Protein AF-A0A7S4RYL5-F1 (afdb_monomer_lite)

Organism: NCBI:txid49249

Secondary structure (DSSP, 8-state):
-HHHHHHHHHHHHHHHHTT-HHHHHHHHHHHHHH-SSHHHHHHHHHHHHHHHHTSTT-HHHHHHHHHHHHHHTT----TTS-HHHHHHHHHHHHHHHTT--GGGTT---

Structure (mmCIF, N/CA/C/O backbone):
data_AF-A0A7S4RYL5-F1
#
_entry.id   AF-A0A7S4RYL5-F1
#
loop_
_atom_site.group_PDB
_atom_site.id
_atom_site.type_symbol
_atom_site.label_atom_id
_atom_site.label_alt_id
_atom_site.label_comp_id
_atom_site.label_asym_id
_atom_site.label_entity_id
_atom_site.label_seq_id
_atom_site.pdbx_PDB_ins_code
_atom_site.Cartn_x
_atom_site.Cartn_y
_atom_site.Cartn_z
_atom_site.occupancy
_atom_site.B_iso_or_equiv
_atom_site.auth_seq_id
_atom_site.auth_comp_id
_atom_site.auth_asym_id
_atom_site.auth_atom_id
_atom_site.pdbx_PDB_model_num
ATOM 1 N N . HIS A 1 1 ? -8.527 -17.930 7.237 1.00 64.81 1 HIS A N 1
ATOM 2 C CA . HIS A 1 1 ? -8.592 -16.524 6.777 1.00 64.81 1 HIS A CA 1
ATOM 3 C C . HIS A 1 1 ? -7.244 -15.820 6.865 1.00 64.81 1 HIS A C 1
ATOM 5 O O . HIS A 1 1 ? -6.673 -15.538 5.826 1.00 64.81 1 HIS A O 1
ATOM 11 N N . ARG A 1 2 ? -6.670 -15.635 8.066 1.00 76.69 2 ARG A N 1
ATOM 12 C CA . ARG A 1 2 ? -5.376 -14.941 8.249 1.00 76.69 2 ARG A CA 1
ATOM 13 C C . ARG A 1 2 ? -4.203 -15.532 7.449 1.00 76.69 2 ARG A C 1
ATOM 15 O O . ARG A 1 2 ? -3.430 -14.782 6.871 1.00 76.69 2 ARG A O 1
ATOM 22 N N . LEU A 1 3 ? -4.115 -16.862 7.352 1.00 84.88 3 LEU A N 1
ATOM 23 C CA . LEU A 1 3 ? -3.093 -17.554 6.547 1.00 84.88 3 LEU A CA 1
ATOM 24 C C . LEU A 1 3 ? -3.165 -17.217 5.050 1.00 84.88 3 LEU A C 1
ATOM 26 O O . LEU A 1 3 ? -2.136 -16.970 4.434 1.00 84.88 3 LEU A O 1
ATOM 30 N N . TRP A 1 4 ? -4.373 -17.165 4.483 1.00 90.69 4 TRP A N 1
ATOM 31 C CA . TRP A 1 4 ? -4.577 -16.818 3.074 1.00 90.69 4 TRP A CA 1
ATOM 32 C C . TRP A 1 4 ? -4.138 -15.377 2.800 1.00 90.69 4 TRP A C 1
ATOM 34 O O . TRP A 1 4 ? -3.390 -15.128 1.864 1.00 90.69 4 TRP A O 1
ATOM 44 N N . ILE A 1 5 ? -4.520 -14.443 3.673 1.00 89.06 5 ILE A N 1
ATOM 45 C CA . ILE A 1 5 ? -4.146 -13.028 3.545 1.00 89.06 5 ILE A CA 1
ATOM 46 C C . ILE A 1 5 ? -2.627 -12.867 3.619 1.00 89.06 5 ILE A C 1
ATOM 48 O O . ILE A 1 5 ? -2.049 -12.220 2.755 1.00 89.06 5 ILE A O 1
ATOM 52 N N . SER A 1 6 ? -1.979 -13.506 4.597 1.00 89.56 6 SER A N 1
ATOM 53 C CA . SER A 1 6 ? -0.519 -13.474 4.740 1.00 89.56 6 SER A CA 1
ATOM 54 C C . SER A 1 6 ? 0.194 -13.984 3.482 1.00 89.56 6 SER A C 1
ATOM 56 O O . SER A 1 6 ? 1.072 -13.309 2.955 1.00 89.56 6 SER A O 1
ATOM 58 N N . LEU A 1 7 ? -0.248 -15.125 2.934 1.00 93.25 7 LEU A N 1
ATOM 59 C CA . LEU A 1 7 ? 0.326 -15.701 1.716 1.00 93.25 7 LEU A CA 1
ATOM 60 C C . LEU A 1 7 ? 0.198 -14.755 0.514 1.00 93.25 7 LEU A C 1
ATOM 62 O O . LEU A 1 7 ? 1.167 -14.538 -0.210 1.00 93.25 7 LEU A O 1
ATOM 66 N N . PHE A 1 8 ? -0.989 -14.182 0.305 1.00 93.00 8 PHE A N 1
ATOM 67 C CA . PHE A 1 8 ? -1.234 -13.272 -0.813 1.00 93.00 8 PHE A CA 1
ATOM 68 C C . PHE A 1 8 ? -0.486 -11.944 -0.649 1.00 93.00 8 PHE A C 1
ATOM 70 O O . PHE A 1 8 ? -0.034 -11.378 -1.641 1.00 93.00 8 PHE A O 1
ATOM 77 N N . VAL A 1 9 ? -0.309 -11.456 0.583 1.00 93.31 9 VAL A N 1
ATOM 78 C CA . VAL A 1 9 ? 0.524 -10.278 0.861 1.00 93.31 9 VAL A CA 1
ATOM 79 C C . VAL A 1 9 ? 1.980 -10.566 0.510 1.00 93.31 9 VAL A C 1
ATOM 81 O O . VAL A 1 9 ? 2.568 -9.797 -0.244 1.00 93.31 9 VAL A O 1
ATOM 84 N N . SER A 1 10 ? 2.542 -11.689 0.966 1.00 93.56 10 SER A N 1
ATOM 85 C CA . SER A 1 10 ? 3.918 -12.073 0.624 1.00 93.56 10 SER A CA 1
ATOM 86 C C . SER A 1 10 ? 4.106 -12.287 -0.880 1.00 93.56 10 SER A C 1
ATOM 88 O O . SER A 1 10 ? 5.134 -11.901 -1.438 1.00 93.56 10 SER A O 1
ATOM 90 N N . TYR A 1 11 ? 3.104 -12.849 -1.564 1.00 95.12 11 TYR A N 1
ATOM 91 C CA . TYR A 1 11 ? 3.100 -12.944 -3.023 1.00 95.12 11 TYR A CA 1
ATOM 92 C C . TYR A 1 11 ? 3.122 -11.555 -3.680 1.00 95.12 11 TYR A C 1
ATOM 94 O O . TYR A 1 11 ? 3.981 -11.294 -4.519 1.00 95.12 11 TYR A O 1
ATOM 102 N N . ALA A 1 12 ? 2.261 -10.627 -3.247 1.00 93.12 12 ALA A N 1
ATOM 103 C CA . ALA A 1 12 ? 2.251 -9.254 -3.756 1.00 93.12 12 ALA A CA 1
ATOM 104 C C . ALA A 1 12 ? 3.582 -8.522 -3.508 1.00 93.12 12 ALA A C 1
ATOM 106 O O . ALA A 1 12 ? 4.055 -7.794 -4.375 1.00 93.12 12 ALA A O 1
ATOM 107 N N . GLU A 1 13 ? 4.205 -8.707 -2.343 1.00 93.19 13 GLU A N 1
ATOM 108 C CA . GLU A 1 13 ? 5.521 -8.131 -2.036 1.00 93.19 13 GLU A CA 1
ATOM 109 C C . GLU A 1 13 ? 6.620 -8.712 -2.939 1.00 93.19 13 GLU A C 1
ATOM 111 O O . GLU A 1 13 ? 7.480 -7.975 -3.419 1.00 93.19 13 GLU A O 1
ATOM 116 N N . THR A 1 14 ? 6.556 -10.010 -3.239 1.00 94.88 14 THR A N 1
ATOM 117 C CA . THR A 1 14 ? 7.500 -10.675 -4.150 1.00 94.88 14 THR A CA 1
ATOM 118 C C . THR A 1 14 ? 7.344 -10.163 -5.583 1.00 94.88 14 THR A C 1
ATOM 120 O O . THR A 1 14 ? 8.328 -9.790 -6.220 1.00 94.88 14 THR A O 1
ATOM 123 N N . GLU A 1 15 ? 6.108 -10.063 -6.079 1.00 92.81 15 GLU A N 1
ATOM 124 C CA . GLU A 1 15 ? 5.815 -9.489 -7.397 1.00 92.81 15 GLU A CA 1
ATOM 125 C C . GLU A 1 15 ? 6.266 -8.025 -7.491 1.00 92.81 15 GLU A C 1
ATOM 127 O O . GLU A 1 15 ? 6.783 -7.602 -8.525 1.00 92.81 15 GLU A O 1
ATOM 132 N N . TYR A 1 16 ? 6.138 -7.257 -6.404 1.00 92.00 16 TYR A N 1
ATOM 133 C CA . TYR A 1 16 ? 6.647 -5.889 -6.332 1.00 92.00 16 TYR A CA 1
ATOM 134 C C . TYR A 1 16 ? 8.171 -5.842 -6.490 1.00 92.00 16 TYR A C 1
ATOM 136 O O . TYR A 1 16 ? 8.670 -5.055 -7.295 1.00 92.00 16 TYR A O 1
ATOM 144 N N . CYS A 1 17 ? 8.905 -6.701 -5.778 1.00 91.00 17 CYS A N 1
ATOM 145 C CA . CYS A 1 17 ? 10.360 -6.812 -5.911 1.00 91.00 17 CYS A CA 1
ATOM 146 C C . CYS A 1 17 ? 10.788 -7.221 -7.329 1.00 91.00 17 CYS A C 1
ATOM 148 O O . CYS A 1 17 ? 11.826 -6.771 -7.808 1.00 91.00 17 CYS A O 1
ATOM 150 N N . ASN A 1 18 ? 9.962 -8.010 -8.019 1.00 92.25 18 ASN A N 1
ATOM 151 C CA . ASN A 1 18 ? 10.181 -8.414 -9.409 1.00 92.25 18 ASN A CA 1
ATOM 152 C C . ASN A 1 18 ? 9.776 -7.339 -10.438 1.00 92.25 18 ASN A C 1
ATOM 154 O O . ASN A 1 18 ? 9.970 -7.537 -11.634 1.00 92.25 18 ASN A O 1
ATOM 158 N N . GLY A 1 19 ? 9.208 -6.208 -10.006 1.00 90.00 19 GLY A N 1
ATOM 159 C CA . GLY A 1 19 ? 8.721 -5.151 -10.898 1.00 90.00 19 GLY A CA 1
ATOM 160 C C . GLY A 1 19 ? 7.389 -5.465 -11.590 1.00 90.00 19 GLY A C 1
ATOM 161 O O . GLY A 1 19 ? 6.950 -4.706 -12.456 1.00 90.00 19 GLY A O 1
ATOM 162 N N . ASN A 1 20 ? 6.702 -6.539 -11.195 1.00 92.12 20 ASN A N 1
ATOM 163 C CA . ASN A 1 20 ? 5.426 -6.973 -11.766 1.00 92.12 20 ASN A CA 1
ATOM 164 C C . ASN A 1 20 ? 4.248 -6.186 -11.166 1.00 92.12 20 ASN A C 1
ATOM 166 O O . ASN A 1 20 ? 3.330 -6.737 -10.558 1.00 92.12 20 ASN A O 1
ATOM 170 N N . PHE A 1 21 ? 4.258 -4.863 -11.333 1.00 89.69 21 PHE A N 1
ATOM 171 C CA . PHE A 1 21 ? 3.329 -3.944 -10.665 1.00 89.69 21 PHE A CA 1
ATOM 172 C C . PHE A 1 21 ? 1.842 -4.209 -10.954 1.00 89.69 21 PHE A C 1
ATOM 174 O O . PHE A 1 21 ? 0.989 -3.931 -10.108 1.00 89.69 21 PHE A O 1
ATOM 181 N N . GLU A 1 22 ? 1.509 -4.765 -12.120 1.00 90.81 22 GLU A N 1
ATOM 182 C CA . GLU A 1 22 ? 0.121 -5.112 -12.445 1.00 90.81 22 GLU A CA 1
ATOM 183 C C . GLU A 1 22 ? -0.372 -6.304 -11.612 1.00 90.81 22 GLU A C 1
ATOM 185 O O . GLU A 1 22 ? -1.469 -6.263 -11.052 1.00 90.81 22 GLU A O 1
ATOM 190 N N . ASN A 1 23 ? 0.480 -7.317 -11.421 1.00 92.19 23 ASN A N 1
ATOM 191 C CA . ASN A 1 23 ? 0.181 -8.454 -10.549 1.00 92.19 23 ASN A CA 1
ATOM 192 C C . ASN A 1 23 ? 0.044 -8.017 -9.092 1.00 92.19 23 ASN A C 1
ATOM 194 O O . ASN A 1 23 ? -0.860 -8.485 -8.398 1.00 92.19 23 ASN A O 1
ATOM 198 N N . VAL A 1 24 ? 0.877 -7.072 -8.642 1.00 92.75 24 VAL A N 1
ATOM 199 C CA . VAL A 1 24 ? 0.740 -6.468 -7.309 1.00 92.75 24 VAL A CA 1
ATOM 200 C C . VAL A 1 24 ? -0.644 -5.847 -7.148 1.00 92.75 24 VAL A C 1
ATOM 202 O O . VAL A 1 24 ? -1.338 -6.135 -6.173 1.00 92.75 24 VAL A O 1
ATOM 205 N N . ARG A 1 25 ? -1.083 -5.034 -8.118 1.00 91.12 25 ARG A N 1
ATOM 206 C CA . ARG A 1 25 ? -2.386 -4.359 -8.063 1.00 91.12 25 ARG A CA 1
ATOM 207 C C . ARG A 1 25 ? -3.543 -5.356 -8.033 1.00 91.12 25 ARG A C 1
ATOM 209 O O . ARG A 1 25 ? -4.439 -5.215 -7.203 1.00 91.12 25 ARG A O 1
ATOM 216 N N . ASN A 1 26 ? -3.500 -6.380 -8.881 1.00 93.69 26 ASN A N 1
ATOM 217 C CA . ASN A 1 26 ? -4.530 -7.419 -8.932 1.00 93.69 26 ASN A CA 1
ATOM 218 C C . ASN A 1 26 ? -4.606 -8.210 -7.620 1.00 93.69 26 ASN A C 1
ATOM 220 O O . ASN A 1 26 ? -5.690 -8.415 -7.071 1.00 93.69 26 ASN A O 1
ATOM 224 N N . THR A 1 27 ? -3.449 -8.589 -7.079 1.00 93.44 27 THR A N 1
ATOM 225 C CA . THR A 1 27 ? -3.347 -9.337 -5.821 1.00 93.44 27 THR A CA 1
ATOM 226 C C . THR A 1 27 ? -3.864 -8.511 -4.646 1.00 93.44 27 THR A C 1
ATOM 228 O O . THR A 1 27 ? -4.682 -8.995 -3.864 1.00 93.44 27 THR A O 1
ATOM 231 N N . VAL A 1 28 ? -3.466 -7.238 -4.551 1.00 92.81 28 VAL A N 1
ATOM 232 C CA . VAL A 1 28 ? -3.942 -6.331 -3.499 1.00 92.81 28 VAL A CA 1
ATOM 233 C C . VAL A 1 28 ? -5.448 -6.100 -3.593 1.00 92.81 28 VAL A C 1
ATOM 235 O O . VAL A 1 28 ? -6.133 -6.193 -2.576 1.00 92.81 28 VAL A O 1
ATOM 238 N N . ASN A 1 29 ? -5.991 -5.865 -4.790 1.00 92.06 29 ASN A N 1
ATOM 239 C CA . ASN A 1 29 ? -7.435 -5.706 -4.972 1.00 92.06 29 ASN A CA 1
ATOM 240 C C . ASN A 1 29 ? -8.203 -6.955 -4.515 1.00 92.06 29 ASN A C 1
ATOM 242 O O . ASN A 1 29 ? -9.234 -6.836 -3.853 1.00 92.06 29 ASN A O 1
ATOM 246 N N . SER A 1 30 ? -7.670 -8.149 -4.795 1.00 92.12 30 SER A N 1
ATOM 247 C CA . SER A 1 30 ? -8.252 -9.409 -4.326 1.00 92.12 30 SER A CA 1
ATOM 248 C C . SER A 1 30 ? -8.230 -9.523 -2.797 1.00 92.12 30 SER A C 1
ATOM 250 O O . SER A 1 30 ? -9.248 -9.876 -2.195 1.00 92.12 30 SER A O 1
ATOM 252 N N . ILE A 1 31 ? -7.120 -9.155 -2.145 1.00 91.69 31 ILE A N 1
ATOM 253 C CA . ILE A 1 31 ? -7.029 -9.133 -0.676 1.00 91.69 31 ILE A CA 1
ATOM 254 C C . ILE A 1 31 ? -8.047 -8.148 -0.088 1.00 91.69 31 ILE A C 1
ATOM 256 O O . ILE A 1 31 ? -8.786 -8.505 0.827 1.00 91.69 31 ILE A O 1
ATOM 260 N N . ILE A 1 32 ? -8.125 -6.925 -0.621 1.00 90.06 32 ILE A N 1
ATOM 261 C CA . ILE A 1 32 ? -9.029 -5.874 -0.127 1.00 90.06 32 ILE A CA 1
ATOM 262 C C . ILE A 1 32 ? -10.500 -6.294 -0.253 1.00 90.06 32 ILE A C 1
ATOM 264 O O . ILE A 1 32 ? -11.290 -5.988 0.647 1.00 90.06 32 ILE A O 1
ATOM 268 N N . ALA A 1 33 ? -10.861 -7.002 -1.327 1.00 89.69 33 ALA A N 1
ATOM 269 C CA . ALA A 1 33 ? -12.219 -7.487 -1.564 1.00 89.69 33 ALA A CA 1
ATOM 270 C C . ALA A 1 33 ? -12.640 -8.610 -0.596 1.00 89.69 33 ALA A C 1
ATOM 272 O O . ALA A 1 33 ? -13.799 -8.661 -0.194 1.00 89.69 33 ALA A O 1
ATOM 273 N N . HIS A 1 34 ? -11.713 -9.485 -0.189 1.00 89.06 34 HIS A N 1
ATOM 274 C CA . HIS A 1 34 ? -12.025 -10.681 0.612 1.00 89.06 34 HIS A CA 1
ATOM 275 C C . HIS A 1 34 ? -11.632 -10.575 2.095 1.00 89.06 34 HIS A C 1
ATOM 277 O O . HIS A 1 34 ? -12.027 -11.411 2.917 1.00 89.06 34 HIS A O 1
ATOM 283 N N . ALA A 1 35 ? -10.838 -9.574 2.474 1.00 87.88 35 ALA A N 1
ATOM 284 C CA . ALA A 1 35 ? -10.461 -9.345 3.861 1.00 87.88 35 ALA A CA 1
ATOM 285 C C . ALA A 1 35 ? -11.690 -8.967 4.704 1.00 87.88 35 ALA A C 1
ATOM 287 O O . ALA A 1 35 ? -12.460 -8.071 4.358 1.00 87.88 35 ALA A O 1
ATOM 288 N N .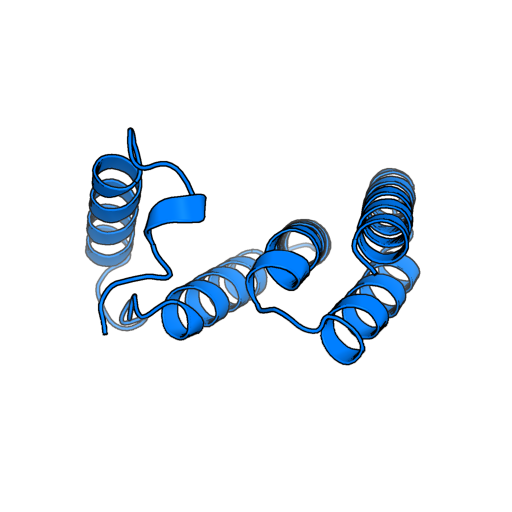 LYS A 1 36 ? -11.855 -9.665 5.836 1.00 85.88 36 LYS A N 1
ATOM 289 C CA . LYS A 1 36 ? -13.019 -9.520 6.726 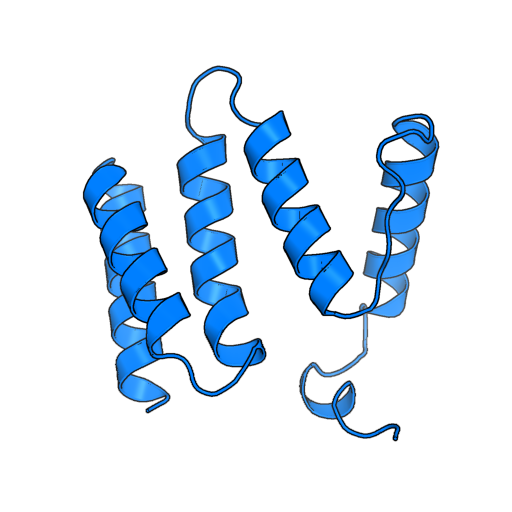1.00 85.88 36 LYS A CA 1
ATOM 290 C C . LYS A 1 36 ? -12.860 -8.364 7.706 1.00 85.88 36 LYS A C 1
ATOM 292 O O . LYS A 1 36 ? -13.853 -7.842 8.193 1.00 85.88 36 LYS A O 1
ATOM 297 N N . SER A 1 37 ? -11.619 -7.992 8.007 1.00 85.12 37 SER A N 1
ATOM 298 C CA . SER A 1 37 ? -11.298 -6.885 8.897 1.00 85.12 37 SER A CA 1
ATOM 299 C C . SER A 1 37 ? -10.470 -5.839 8.163 1.00 85.12 37 SER A C 1
ATOM 301 O O . SER A 1 37 ? -9.770 -6.145 7.196 1.00 85.12 37 SER A O 1
ATOM 303 N N . PHE A 1 38 ? -10.543 -4.595 8.629 1.00 84.50 38 PHE A N 1
ATOM 304 C CA . PHE A 1 38 ? -9.698 -3.531 8.102 1.00 84.50 38 PHE A CA 1
ATOM 305 C C . PHE A 1 38 ? -8.218 -3.769 8.429 1.00 84.50 38 PHE A C 1
ATOM 307 O O . PHE A 1 38 ? -7.367 -3.521 7.580 1.00 84.50 38 PH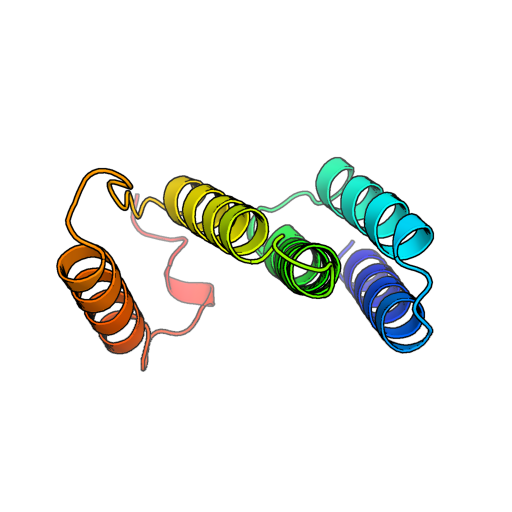E A O 1
ATOM 314 N N . SER A 1 39 ? -7.903 -4.326 9.608 1.00 84.50 39 SER A N 1
ATOM 315 C CA . SER A 1 39 ? -6.512 -4.611 9.988 1.00 84.50 39 SER A CA 1
ATOM 316 C C . SER A 1 39 ? -5.847 -5.591 9.022 1.00 84.50 39 SER A C 1
ATOM 318 O O . SER A 1 39 ? -4.676 -5.432 8.694 1.00 84.50 39 SER A O 1
ATOM 320 N N . ASP A 1 40 ? -6.608 -6.556 8.500 1.00 84.25 40 ASP A N 1
ATOM 321 C CA . ASP A 1 40 ? -6.122 -7.499 7.494 1.00 84.25 40 ASP A CA 1
ATOM 322 C C . ASP A 1 40 ? -5.819 -6.827 6.136 1.00 84.25 40 ASP A C 1
ATOM 324 O O . ASP A 1 40 ? -5.049 -7.362 5.341 1.00 84.25 40 ASP A O 1
ATOM 328 N N . LYS A 1 41 ? -6.403 -5.653 5.853 1.00 88.75 41 LYS A N 1
ATOM 329 C CA . LYS A 1 41 ? -6.173 -4.889 4.612 1.00 88.75 41 LYS A CA 1
ATOM 330 C C . LYS A 1 41 ? -4.933 -4.000 4.687 1.00 88.75 41 LYS A C 1
ATOM 332 O O . LYS A 1 41 ? -4.377 -3.662 3.644 1.00 88.75 41 LYS A O 1
ATOM 337 N N . ILE A 1 42 ? -4.481 -3.631 5.889 1.00 89.88 42 ILE A N 1
ATOM 338 C CA . ILE A 1 42 ? -3.353 -2.703 6.096 1.00 89.88 42 ILE A CA 1
ATOM 339 C C . ILE A 1 42 ? -2.076 -3.162 5.370 1.00 89.88 42 ILE A C 1
ATOM 341 O O . ILE A 1 42 ? -1.493 -2.348 4.645 1.00 89.88 42 ILE A O 1
ATOM 345 N N . PRO A 1 43 ? -1.637 -4.433 5.479 1.00 89.56 43 PRO A N 1
ATOM 346 C CA . PRO A 1 43 ? -0.442 -4.887 4.772 1.00 89.56 43 PRO A CA 1
ATOM 347 C C . PRO A 1 43 ? -0.596 -4.782 3.250 1.00 89.56 43 PRO A C 1
ATOM 349 O O . PRO A 1 43 ? 0.331 -4.367 2.563 1.00 89.56 43 PRO A O 1
ATOM 352 N N . ALA A 1 44 ? -1.791 -5.062 2.721 1.00 91.25 44 ALA A N 1
ATOM 353 C CA . ALA A 1 44 ? -2.069 -4.956 1.292 1.00 91.25 44 ALA A CA 1
ATOM 354 C C . ALA A 1 44 ? -2.035 -3.494 0.804 1.00 91.25 44 ALA A C 1
ATOM 356 O O . ALA A 1 44 ? -1.429 -3.200 -0.229 1.00 91.25 44 ALA A O 1
ATOM 357 N N . TYR A 1 45 ? -2.608 -2.557 1.570 1.00 91.12 45 TYR A N 1
ATOM 358 C CA . TYR A 1 45 ? -2.519 -1.123 1.271 1.00 91.12 45 TYR A CA 1
ATOM 359 C C . TYR A 1 45 ? -1.078 -0.610 1.290 1.00 91.12 45 TYR A C 1
ATOM 361 O O . TYR A 1 45 ? -0.706 0.189 0.431 1.00 91.12 45 TYR A O 1
ATOM 369 N N . LYS A 1 46 ? -0.242 -1.095 2.215 1.00 90.69 46 LYS A N 1
ATOM 370 C CA . LYS A 1 46 ? 1.188 -0.763 2.247 1.00 90.69 46 LYS A CA 1
ATOM 371 C C . LYS A 1 46 ? 1.880 -1.178 0.945 1.00 90.69 46 LYS A C 1
ATOM 373 O O . LYS A 1 46 ? 2.567 -0.355 0.338 1.00 90.69 46 LYS A O 1
ATOM 378 N N . THR A 1 47 ? 1.671 -2.413 0.489 1.00 90.38 47 THR A N 1
ATOM 379 C CA . THR A 1 47 ? 2.252 -2.914 -0.767 1.00 90.38 47 THR A CA 1
ATOM 380 C C . THR A 1 47 ? 1.748 -2.125 -1.978 1.00 90.38 47 THR A C 1
ATOM 382 O O . THR A 1 47 ? 2.526 -1.804 -2.876 1.00 90.38 47 THR A O 1
ATOM 385 N N . LEU A 1 48 ? 0.475 -1.714 -1.981 1.00 90.00 48 LEU A N 1
ATOM 386 C CA . LEU A 1 48 ? -0.081 -0.845 -3.021 1.00 90.00 48 LEU A CA 1
ATOM 387 C C . LEU A 1 48 ? 0.547 0.551 -3.025 1.00 90.00 48 LEU A C 1
ATOM 389 O O . LEU A 1 48 ? 0.869 1.059 -4.097 1.00 90.00 48 LEU A O 1
ATOM 393 N N . CYS A 1 49 ? 0.755 1.164 -1.859 1.00 89.19 49 CYS A N 1
ATOM 394 C CA . CYS A 1 49 ? 1.447 2.448 -1.750 1.00 89.19 49 CYS A CA 1
ATOM 395 C C . CYS A 1 49 ? 2.859 2.363 -2.333 1.00 89.19 49 CYS A C 1
ATOM 397 O O . CYS A 1 49 ? 3.222 3.194 -3.163 1.00 89.19 49 CYS A O 1
ATOM 399 N N . LEU A 1 50 ? 3.624 1.327 -1.977 1.00 87.12 50 LEU A N 1
ATOM 400 C CA . LEU A 1 50 ? 4.955 1.094 -2.544 1.00 87.12 50 LEU A CA 1
ATOM 401 C C . LEU A 1 50 ? 4.890 0.936 -4.068 1.00 87.12 50 LEU A C 1
ATOM 403 O O . LEU A 1 50 ? 5.583 1.641 -4.796 1.00 87.12 50 LEU A O 1
ATOM 407 N N . CYS A 1 51 ? 3.987 0.088 -4.562 1.00 87.69 51 CYS A N 1
ATOM 408 C CA . CYS A 1 51 ? 3.773 -0.126 -5.991 1.00 87.69 51 CYS A CA 1
ATOM 409 C C . CYS A 1 51 ? 3.436 1.166 -6.753 1.00 87.69 51 CYS A C 1
ATOM 411 O O . CYS A 1 51 ? 3.992 1.419 -7.820 1.00 87.69 51 CYS A O 1
ATOM 413 N N . VAL A 1 52 ? 2.529 1.989 -6.222 1.00 85.62 52 VAL A N 1
ATOM 414 C CA . VAL A 1 52 ? 2.124 3.259 -6.841 1.00 85.62 52 VAL A CA 1
ATOM 415 C C . VAL A 1 52 ? 3.248 4.291 -6.746 1.00 85.62 52 VAL A C 1
ATOM 417 O O . VAL A 1 52 ? 3.489 5.018 -7.710 1.00 85.62 52 VAL A O 1
ATOM 420 N N . GLY A 1 53 ? 3.955 4.341 -5.617 1.00 83.00 53 GLY A N 1
ATOM 421 C CA . GLY A 1 53 ? 5.063 5.260 -5.361 1.00 83.00 53 GLY A CA 1
ATOM 422 C C . GLY A 1 53 ? 6.293 5.010 -6.235 1.00 83.00 53 GLY A C 1
ATOM 423 O O . GLY A 1 53 ? 6.994 5.965 -6.564 1.00 83.00 53 GLY A O 1
ATOM 424 N N . SER A 1 54 ? 6.510 3.771 -6.680 1.00 81.62 54 SER A N 1
ATOM 425 C CA . SER A 1 54 ? 7.632 3.398 -7.556 1.00 81.62 54 SER A CA 1
ATOM 426 C C . SER A 1 54 ? 7.515 3.919 -8.994 1.00 81.62 54 SER A C 1
ATOM 428 O O . SER A 1 54 ? 8.492 3.907 -9.741 1.00 81.62 54 SER A O 1
ATOM 430 N N . GLY A 1 55 ? 6.349 4.436 -9.400 1.00 73.00 55 GLY A N 1
ATOM 431 C CA . GLY A 1 55 ? 6.178 5.109 -10.689 1.00 73.00 55 GLY A CA 1
ATOM 432 C C . GLY A 1 55 ? 6.710 6.549 -10.687 1.00 73.00 55 GLY A C 1
ATOM 433 O O . GLY A 1 55 ? 6.512 7.303 -9.729 1.00 73.00 55 GLY A O 1
ATOM 434 N N . ARG A 1 56 ? 7.326 6.990 -11.797 1.00 65.25 56 ARG A N 1
ATOM 435 C CA . ARG A 1 56 ? 7.778 8.387 -11.955 1.00 65.25 56 ARG A CA 1
ATOM 436 C C . ARG A 1 56 ? 6.607 9.350 -11.698 1.00 65.25 56 ARG A C 1
ATOM 438 O O . ARG A 1 56 ? 5.604 9.301 -12.398 1.00 65.25 56 ARG A O 1
ATOM 445 N N . LYS A 1 57 ? 6.769 10.250 -10.718 1.00 62.44 57 LYS A N 1
ATOM 446 C CA . LYS A 1 57 ? 5.807 11.301 -10.309 1.00 62.44 57 LYS A CA 1
ATOM 447 C C . LYS A 1 57 ? 4.510 10.834 -9.619 1.00 62.44 57 LYS A C 1
ATOM 449 O O . LYS A 1 57 ? 3.644 11.667 -9.363 1.00 62.44 57 LYS A O 1
ATOM 454 N N . ASN A 1 58 ? 4.392 9.566 -9.215 1.00 77.56 58 ASN A N 1
ATOM 455 C CA . ASN A 1 58 ? 3.182 9.047 -8.554 1.00 77.56 58 ASN A CA 1
ATOM 456 C C . ASN A 1 58 ? 3.222 9.071 -7.012 1.00 77.56 58 ASN A C 1
ATOM 458 O O . ASN A 1 58 ? 2.288 8.605 -6.359 1.00 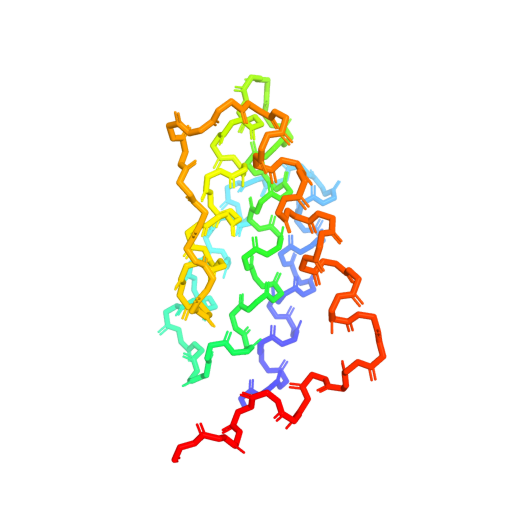77.56 58 ASN A O 1
ATOM 462 N N . TYR A 1 59 ? 4.245 9.685 -6.409 1.00 78.31 59 TYR A N 1
ATOM 463 C CA . TYR A 1 59 ? 4.377 9.812 -4.950 1.00 78.31 59 TYR A CA 1
ATOM 464 C C . TYR A 1 59 ? 3.199 10.552 -4.298 1.00 78.31 59 TYR A C 1
ATOM 466 O O . TYR A 1 59 ? 2.773 10.176 -3.210 1.00 78.31 59 TYR A O 1
ATOM 474 N N . ARG A 1 60 ? 2.605 11.548 -4.975 1.00 80.44 60 ARG A N 1
ATOM 475 C CA . ARG A 1 60 ? 1.387 12.223 -4.485 1.00 80.44 60 ARG A CA 1
ATOM 476 C C . ARG A 1 60 ? 0.206 11.264 -4.378 1.00 80.44 60 ARG A C 1
ATOM 478 O O . ARG A 1 60 ? -0.514 11.294 -3.391 1.00 80.44 60 ARG A O 1
ATOM 485 N N . ARG A 1 61 ? 0.041 10.387 -5.371 1.00 82.75 61 ARG A N 1
ATOM 486 C CA . ARG A 1 61 ? -1.027 9.384 -5.387 1.00 82.75 61 ARG A CA 1
ATOM 487 C C . ARG A 1 61 ? -0.808 8.328 -4.307 1.00 82.75 61 ARG A C 1
ATOM 489 O O . ARG A 1 61 ? -1.760 7.946 -3.643 1.00 82.75 61 ARG A O 1
ATOM 496 N N . SER A 1 62 ? 0.437 7.900 -4.091 1.00 85.88 62 SER A N 1
ATOM 497 C CA . SER A 1 62 ? 0.769 7.011 -2.971 1.00 85.88 62 SER A CA 1
ATOM 498 C C . SER A 1 62 ? 0.478 7.663 -1.618 1.00 85.88 62 SER A C 1
ATOM 500 O O . SER A 1 62 ? -0.072 7.000 -0.744 1.00 85.88 62 SER A O 1
ATOM 502 N N . ALA A 1 63 ? 0.830 8.939 -1.442 1.00 84.06 63 ALA A N 1
ATOM 503 C CA . ALA A 1 63 ? 0.537 9.667 -0.213 1.00 84.06 63 ALA A CA 1
ATOM 504 C C . ALA A 1 63 ? -0.976 9.782 0.008 1.00 84.06 63 ALA A C 1
ATOM 506 O O . ALA A 1 63 ? -1.444 9.511 1.106 1.00 84.06 63 ALA A O 1
ATOM 507 N N . GLN A 1 64 ? -1.741 10.095 -1.041 1.00 84.75 64 GLN A N 1
ATOM 508 C CA . GLN A 1 64 ? -3.197 10.179 -0.966 1.00 84.75 64 GLN A CA 1
ATOM 509 C C . GLN A 1 64 ? -3.836 8.849 -0.549 1.00 84.75 64 GLN A C 1
ATOM 511 O O . GLN A 1 64 ? -4.646 8.848 0.364 1.00 84.75 64 GLN A O 1
ATOM 516 N N . ILE A 1 65 ? -3.396 7.715 -1.109 1.00 86.25 65 ILE A N 1
ATOM 517 C CA . ILE A 1 65 ? -3.866 6.385 -0.674 1.00 86.25 65 ILE A CA 1
ATOM 518 C C . ILE A 1 65 ? -3.569 6.162 0.817 1.00 86.25 65 ILE A C 1
ATOM 520 O O . ILE A 1 65 ? -4.424 5.672 1.548 1.00 86.25 65 ILE A O 1
ATOM 524 N N . GLY A 1 66 ? -2.375 6.538 1.285 1.00 85.12 66 GLY A N 1
ATOM 525 C CA . GLY A 1 66 ? -2.020 6.439 2.702 1.00 85.12 66 GLY A CA 1
ATOM 526 C C . GLY A 1 66 ? -2.908 7.303 3.602 1.00 85.12 66 GLY A C 1
ATOM 527 O O . GLY A 1 66 ? -3.367 6.830 4.639 1.00 85.12 66 GLY A O 1
ATOM 528 N N . LEU A 1 67 ? -3.191 8.541 3.190 1.00 84.50 67 LEU A N 1
ATOM 529 C CA . LEU A 1 67 ? -4.082 9.449 3.915 1.00 84.50 67 LEU A CA 1
ATOM 530 C C . LEU A 1 67 ? -5.534 8.958 3.909 1.00 84.50 67 LEU A C 1
ATOM 532 O O . LEU A 1 67 ? -6.192 9.028 4.939 1.00 84.50 67 LEU A O 1
ATOM 536 N N . ASP A 1 68 ? -6.017 8.397 2.801 1.00 84.62 68 ASP A N 1
ATOM 537 C CA . ASP A 1 68 ? -7.364 7.821 2.709 1.00 84.62 68 ASP A CA 1
ATOM 538 C C . ASP A 1 68 ? -7.519 6.597 3.630 1.00 84.62 68 ASP A C 1
ATOM 540 O O . ASP A 1 68 ? -8.578 6.378 4.223 1.00 84.62 68 ASP A O 1
ATOM 544 N N . VAL A 1 69 ? -6.461 5.791 3.778 1.00 86.38 69 VAL A N 1
ATOM 545 C CA . VAL A 1 69 ? -6.412 4.661 4.723 1.00 86.38 69 VAL A CA 1
ATOM 546 C C . VAL A 1 69 ? -6.397 5.158 6.172 1.00 86.38 69 VAL A C 1
ATOM 548 O O . VAL A 1 69 ? -7.089 4.586 7.011 1.00 86.38 69 VAL A O 1
ATOM 551 N N . LEU A 1 70 ? -5.660 6.234 6.470 1.00 82.00 70 LEU A N 1
ATOM 552 C CA . LEU A 1 70 ? -5.661 6.871 7.794 1.00 82.00 70 LEU A CA 1
ATOM 553 C C . LEU A 1 70 ? -7.018 7.510 8.128 1.00 82.00 70 LEU A C 1
ATOM 555 O O . LEU A 1 70 ? -7.506 7.350 9.245 1.00 82.00 70 LEU A O 1
ATOM 559 N N . GLY A 1 71 ? -7.683 8.122 7.145 1.00 77.94 71 GLY A N 1
ATOM 560 C CA . GLY A 1 71 ? -9.044 8.641 7.285 1.00 77.94 71 GLY A CA 1
ATOM 561 C C . GLY A 1 71 ? -10.047 7.550 7.655 1.00 77.94 71 GLY A C 1
ATOM 562 O O . GLY A 1 71 ? -10.891 7.753 8.524 1.00 77.94 71 GLY A O 1
ATOM 563 N N . GLN A 1 72 ? -9.910 6.354 7.077 1.00 80.38 72 GLN A N 1
ATOM 564 C CA . GLN A 1 72 ? -10.728 5.189 7.446 1.00 80.38 72 GLN A CA 1
ATOM 565 C C . GLN A 1 72 ? -10.450 4.664 8.866 1.00 80.38 72 GLN A C 1
ATOM 567 O O . GLN A 1 72 ? -11.302 3.985 9.434 1.00 80.38 72 GLN A O 1
ATOM 572 N N . LEU A 1 73 ? -9.294 4.991 9.454 1.00 78.44 73 LEU A N 1
ATOM 573 C CA . LEU A 1 73 ? -8.947 4.693 10.850 1.00 78.44 73 LEU A CA 1
ATOM 574 C C . LEU A 1 73 ? -9.386 5.797 11.830 1.00 78.44 73 LEU A C 1
ATOM 576 O O . LEU A 1 73 ? -9.163 5.661 13.031 1.00 78.44 73 LEU A O 1
ATOM 580 N N . GLY A 1 74 ? -10.019 6.865 11.334 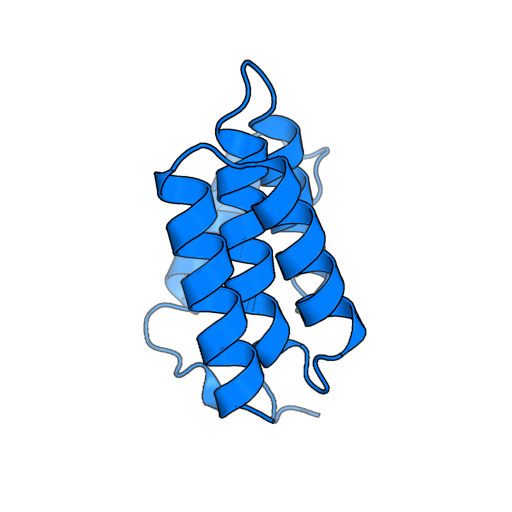1.00 76.38 74 GLY A N 1
ATOM 581 C CA . GLY A 1 74 ? -10.489 7.997 12.133 1.00 76.38 74 GLY A CA 1
ATOM 582 C C . GLY A 1 74 ? -9.519 9.178 12.202 1.00 76.38 74 GLY A C 1
ATOM 583 O O . GLY A 1 74 ? -9.824 10.165 12.870 1.00 76.38 74 GLY A O 1
ATOM 584 N N . GLU A 1 75 ? -8.378 9.127 11.507 1.00 72.06 75 GLU A N 1
ATOM 585 C CA . GLU A 1 75 ? -7.452 10.259 11.416 1.00 72.06 75 GLU A CA 1
ATOM 586 C C . GLU A 1 75 ? -7.656 11.040 10.114 1.00 72.06 75 GLU A C 1
ATOM 588 O O . GLU A 1 75 ? -7.211 10.646 9.035 1.00 72.06 75 GLU A O 1
ATOM 593 N N . HIS A 1 76 ? -8.342 12.178 10.210 1.00 63.78 76 HIS A N 1
ATOM 594 C CA . HIS A 1 76 ? -8.596 13.055 9.072 1.00 63.78 76 HIS A CA 1
ATOM 595 C C . HIS A 1 76 ? -7.476 14.081 8.894 1.00 63.78 76 HIS A C 1
ATOM 597 O O . HIS A 1 76 ? -7.440 15.096 9.582 1.00 63.78 76 HIS A O 1
ATOM 603 N N . PHE A 1 77 ? -6.617 13.859 7.901 1.00 62.53 77 PHE A N 1
ATOM 604 C CA . PHE A 1 77 ? -5.611 14.832 7.480 1.00 62.53 77 PHE A CA 1
ATOM 605 C C . PHE A 1 77 ? -6.164 15.700 6.341 1.00 62.53 77 PHE A C 1
ATOM 607 O O . PHE A 1 77 ? -6.470 15.204 5.254 1.00 62.53 77 PHE A O 1
ATOM 614 N N . SER A 1 78 ? -6.298 17.010 6.562 1.00 55.28 78 SER A N 1
ATOM 615 C CA . SER A 1 78 ? -6.738 17.944 5.517 1.00 55.28 78 SER A CA 1
ATOM 616 C C . SER A 1 78 ? -5.616 18.193 4.502 1.00 55.28 78 SER A C 1
ATOM 618 O O . SER A 1 78 ? -4.619 18.842 4.808 1.00 55.28 78 SER A O 1
ATOM 620 N N . ILE A 1 79 ? -5.800 17.727 3.262 1.00 53.94 79 ILE A N 1
ATOM 621 C CA . ILE A 1 79 ? -4.849 17.910 2.144 1.00 53.94 79 ILE A CA 1
ATOM 622 C C . ILE A 1 79 ? -4.640 19.399 1.781 1.00 53.94 79 ILE A C 1
ATOM 624 O O . ILE A 1 79 ? -3.635 19.747 1.163 1.00 53.94 79 ILE A O 1
ATOM 628 N N . ASN A 1 80 ? -5.545 20.292 2.202 1.00 51.75 80 ASN A N 1
ATOM 629 C CA . ASN A 1 80 ? -5.464 21.736 1.944 1.00 51.75 80 ASN A CA 1
ATOM 630 C C . ASN A 1 80 ? -4.667 22.521 2.995 1.00 51.75 80 ASN A C 1
ATOM 632 O O . ASN A 1 80 ? -4.522 23.737 2.869 1.00 51.75 80 ASN A O 1
ATOM 636 N N . GLN A 1 81 ? -4.151 21.866 4.032 1.00 52.97 81 GLN A N 1
ATOM 637 C CA . GLN A 1 81 ? -3.229 22.511 4.955 1.00 52.97 81 GLN A CA 1
ATOM 638 C C . GLN A 1 81 ? -1.804 22.393 4.404 1.00 52.97 81 GLN A C 1
ATOM 640 O O . GLN A 1 81 ? -1.430 21.369 3.836 1.00 52.97 81 GLN A O 1
ATOM 645 N N . SER A 1 82 ? -1.029 23.475 4.533 1.00 60.16 82 SER A N 1
ATOM 646 C CA . SER A 1 82 ? 0.402 23.555 4.202 1.00 60.16 82 SER A CA 1
ATOM 647 C C . SER A 1 82 ? 1.112 22.214 4.436 1.00 60.16 82 SER A C 1
ATOM 649 O O . SER A 1 82 ? 0.900 21.587 5.472 1.00 60.16 82 SER A O 1
ATOM 651 N N . GLN A 1 83 ? 1.979 21.773 3.513 1.00 59.78 83 GLN A N 1
ATOM 652 C CA . GLN A 1 83 ? 2.739 20.514 3.650 1.00 59.78 83 GLN A CA 1
ATOM 653 C C . GLN A 1 83 ? 3.428 20.374 5.020 1.00 59.78 83 GLN A C 1
ATOM 655 O O . GLN A 1 83 ? 3.619 19.264 5.510 1.00 59.78 83 GLN A O 1
ATOM 660 N N . VAL A 1 84 ? 3.761 21.503 5.653 1.00 62.50 84 VAL A N 1
ATOM 661 C CA . VAL A 1 84 ? 4.326 21.576 7.003 1.00 62.50 84 VAL A CA 1
ATOM 662 C C . VAL A 1 84 ? 3.324 21.118 8.068 1.00 62.50 84 VAL A C 1
ATOM 664 O O . VAL A 1 84 ? 3.693 20.376 8.972 1.00 62.50 84 VAL A O 1
ATOM 667 N N . THR A 1 85 ? 2.055 21.506 7.953 1.00 64.56 85 THR A N 1
ATOM 668 C CA . THR A 1 85 ? 0.979 21.111 8.871 1.00 64.56 85 THR A CA 1
ATOM 669 C C . THR A 1 85 ? 0.657 19.626 8.735 1.00 64.56 85 THR A C 1
ATOM 671 O O . THR A 1 85 ? 0.602 18.930 9.743 1.00 64.56 85 THR A O 1
ATOM 674 N N . ALA A 1 86 ? 0.565 19.108 7.505 1.00 65.88 86 ALA A N 1
ATOM 675 C CA . ALA A 1 86 ? 0.374 17.674 7.272 1.00 65.88 86 ALA A CA 1
ATOM 676 C C . ALA A 1 86 ? 1.545 16.838 7.829 1.00 65.88 86 ALA A C 1
ATOM 678 O O . ALA A 1 86 ? 1.334 15.796 8.445 1.00 65.88 86 ALA A O 1
ATOM 679 N N . MET A 1 87 ? 2.786 17.318 7.672 1.00 68.88 87 MET A N 1
ATOM 680 C CA . MET A 1 87 ? 3.967 16.675 8.259 1.00 68.88 87 MET A CA 1
ATOM 681 C C . MET A 1 87 ? 3.942 16.720 9.796 1.00 68.88 87 MET A C 1
ATOM 683 O O . MET A 1 87 ? 4.297 15.737 10.445 1.00 68.88 87 MET A O 1
ATOM 687 N N . ALA A 1 88 ? 3.519 17.842 10.385 1.00 75.19 88 ALA A N 1
ATOM 688 C CA . ALA A 1 88 ? 3.416 18.001 11.833 1.00 75.19 88 ALA A CA 1
ATOM 689 C C . ALA A 1 88 ? 2.364 17.062 12.435 1.00 75.19 88 ALA A C 1
ATOM 691 O O . ALA A 1 88 ? 2.635 16.413 13.446 1.00 75.19 88 ALA A O 1
ATOM 692 N N . GLU A 1 89 ? 1.198 16.934 11.796 1.00 71.94 89 GLU A N 1
ATOM 693 C CA . GLU A 1 89 ? 0.184 15.977 12.232 1.00 71.94 89 GLU A CA 1
ATOM 694 C C . GLU A 1 89 ? 0.670 14.536 12.065 1.00 71.94 89 GLU A C 1
ATOM 696 O O . GLU A 1 89 ? 0.547 13.749 12.996 1.00 71.94 89 GLU A O 1
ATOM 701 N N . PHE A 1 90 ? 1.329 14.200 10.950 1.00 77.69 90 PHE A N 1
ATOM 702 C CA . PHE A 1 90 ? 1.884 12.860 10.749 1.00 77.69 90 PHE A CA 1
ATOM 703 C C . PHE A 1 90 ? 2.937 12.497 11.807 1.00 77.69 90 PHE A C 1
ATOM 705 O O . PHE A 1 90 ? 2.947 11.382 12.330 1.00 77.69 90 PHE A O 1
ATOM 712 N N . LEU A 1 91 ? 3.816 13.438 12.166 1.00 76.81 91 LEU A N 1
ATOM 713 C CA . LEU A 1 91 ? 4.785 13.250 13.247 1.00 76.81 91 LEU A CA 1
ATOM 714 C C . LEU A 1 91 ? 4.087 13.065 14.596 1.00 76.81 91 LEU A C 1
ATOM 716 O O . LEU A 1 91 ? 4.463 12.172 15.353 1.00 76.81 91 LEU A O 1
ATOM 720 N N . LYS A 1 92 ? 3.053 13.858 14.884 1.00 79.00 92 LYS A N 1
ATOM 721 C CA . LYS A 1 92 ? 2.261 13.743 16.113 1.00 79.00 92 LYS A CA 1
ATOM 722 C C . LYS A 1 92 ? 1.563 12.384 16.206 1.00 79.00 92 LYS A C 1
ATOM 724 O O . LYS A 1 92 ? 1.675 11.728 17.239 1.00 79.00 92 LYS A O 1
ATOM 729 N N . THR A 1 93 ? 0.933 11.928 15.127 1.00 76.25 93 THR A N 1
ATOM 730 C CA . THR A 1 93 ? 0.352 10.585 15.005 1.00 76.25 93 THR A CA 1
ATOM 731 C C . THR A 1 93 ? 1.407 9.505 15.221 1.00 76.25 93 THR A C 1
ATOM 733 O O . THR A 1 93 ? 1.217 8.603 16.034 1.00 76.25 93 THR A O 1
ATOM 736 N N . LYS A 1 94 ? 2.569 9.615 14.563 1.00 76.81 94 LYS A N 1
ATOM 737 C CA . LYS A 1 94 ? 3.683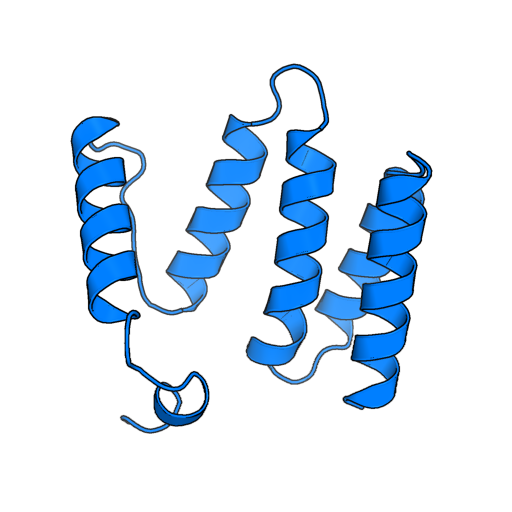 8.672 14.734 1.00 76.81 94 LYS A CA 1
ATOM 738 C C . LYS A 1 94 ? 4.135 8.589 16.195 1.00 76.81 94 LYS A C 1
ATOM 740 O O . LYS A 1 94 ? 4.373 7.489 16.683 1.00 76.81 94 LYS A O 1
ATOM 745 N N . PHE A 1 95 ? 4.219 9.720 16.895 1.00 77.06 95 PHE A N 1
ATOM 746 C CA . PHE A 1 95 ? 4.547 9.768 18.323 1.00 77.06 95 PHE A CA 1
ATOM 747 C C . PHE A 1 95 ? 3.444 9.183 19.215 1.00 77.06 95 PHE A C 1
ATOM 749 O O . PHE A 1 95 ? 3.757 8.484 20.170 1.00 77.06 95 PHE A O 1
ATOM 756 N N . LEU A 1 96 ? 2.168 9.421 18.905 1.00 72.06 96 LEU A N 1
ATOM 757 C CA . LEU A 1 96 ? 1.032 8.878 19.663 1.00 72.06 96 LEU A CA 1
ATOM 758 C C . LEU A 1 96 ? 0.864 7.360 19.497 1.00 72.06 96 LEU A C 1
ATOM 760 O O . LEU A 1 96 ? 0.353 6.692 20.398 1.00 72.06 96 LEU A O 1
ATOM 764 N N . LEU A 1 97 ? 1.285 6.826 18.350 1.00 73.00 97 LEU A N 1
ATOM 765 C CA . LEU A 1 97 ? 1.298 5.393 18.055 1.00 73.00 97 LEU A CA 1
ATOM 766 C C . LEU A 1 97 ? 2.551 4.691 18.600 1.00 73.00 97 LEU A C 1
ATOM 768 O O . LEU A 1 97 ? 2.538 3.476 18.799 1.00 73.00 97 LEU A O 1
ATOM 772 N N . LEU A 1 98 ? 3.623 5.436 18.885 1.00 63.97 98 LEU A N 1
ATOM 773 C CA . LEU A 1 98 ? 4.844 4.919 19.502 1.00 63.97 98 LEU A CA 1
ATOM 774 C C . LEU A 1 98 ? 4.537 4.460 20.939 1.00 63.97 98 LEU A C 1
ATOM 776 O O . LEU A 1 98 ? 4.395 5.261 21.856 1.00 63.97 98 LEU A O 1
ATOM 780 N N . GLY A 1 99 ? 4.409 3.143 21.120 1.00 63.91 99 GLY A N 1
ATOM 781 C CA . GLY A 1 99 ? 4.112 2.508 22.409 1.00 63.91 99 GLY A CA 1
ATOM 782 C C . GLY A 1 99 ? 2.669 2.023 22.584 1.00 63.91 99 GLY A C 1
ATOM 783 O O . GLY A 1 99 ? 2.360 1.438 23.622 1.00 63.91 99 GLY A O 1
ATOM 784 N N . LYS A 1 100 ? 1.786 2.208 21.590 1.00 60.78 100 LYS A N 1
ATOM 785 C CA . LYS A 1 100 ? 0.455 1.582 21.585 1.00 60.78 100 LYS A CA 1
ATOM 786 C C . LYS A 1 100 ? 0.466 0.300 20.756 1.00 60.78 100 LYS A C 1
ATOM 788 O O . LYS A 1 100 ? 0.769 0.316 19.568 1.00 60.78 100 LYS A O 1
ATOM 793 N N . ASP A 1 101 ? 0.119 -0.804 21.411 1.00 56.81 101 ASP A N 1
ATOM 794 C CA . ASP A 1 101 ? -0.081 -2.106 20.779 1.00 56.81 101 ASP A CA 1
ATOM 795 C C . ASP A 1 101 ? -1.291 -2.049 19.830 1.00 56.81 101 ASP A C 1
ATOM 797 O O . ASP A 1 101 ? -2.356 -1.533 20.194 1.00 56.81 101 ASP A O 1
ATOM 801 N N . VAL A 1 102 ? -1.108 -2.554 18.608 1.00 58.47 102 VAL A N 1
ATOM 802 C CA . VAL A 1 102 ? -2.069 -2.475 17.495 1.00 58.47 102 VAL A CA 1
ATOM 803 C C . VAL A 1 102 ? -3.415 -3.115 17.875 1.00 58.47 102 VAL A C 1
ATOM 805 O O . VAL A 1 102 ? -4.464 -2.689 17.394 1.00 58.47 102 VAL A O 1
ATOM 808 N N . ASP A 1 103 ? -3.408 -4.058 18.823 1.00 55.22 103 ASP A N 1
ATOM 809 C CA . ASP A 1 103 ? -4.593 -4.793 19.273 1.00 55.22 103 ASP A CA 1
ATOM 810 C C . ASP A 1 103 ? -5.483 -4.030 20.280 1.00 55.22 103 ASP A C 1
ATOM 812 O O . ASP A 1 103 ? -6.600 -4.468 20.581 1.00 55.22 103 ASP A O 1
ATOM 816 N N . LYS A 1 104 ? -5.047 -2.872 20.804 1.00 53.97 104 LYS A N 1
ATOM 817 C CA . LYS A 1 104 ? -5.836 -2.064 21.764 1.00 53.97 104 LYS A CA 1
ATOM 818 C C . LYS A 1 104 ? -6.644 -0.928 21.134 1.00 53.97 104 LYS A C 1
ATOM 820 O O . LYS A 1 104 ? -7.466 -0.327 21.819 1.00 53.97 104 LYS A O 1
ATOM 825 N N . ILE A 1 105 ? -6.458 -0.646 19.847 1.00 56.91 105 ILE A N 1
ATOM 826 C CA . ILE A 1 105 ? -7.111 0.489 19.169 1.00 56.91 105 ILE A CA 1
ATOM 827 C C . ILE A 1 105 ? -8.559 0.152 18.736 1.00 56.91 105 ILE A C 1
ATOM 829 O O . ILE A 1 105 ? -9.343 1.046 18.450 1.00 56.91 105 ILE A O 1
ATOM 833 N N . GLY A 1 106 ? -8.975 -1.122 18.784 1.00 49.41 106 GLY A N 1
ATOM 834 C CA . GLY A 1 106 ? -10.326 -1.565 18.397 1.00 49.41 106 GLY A CA 1
ATOM 835 C C . GLY A 1 106 ? -11.371 -1.680 19.519 1.00 49.41 106 GLY A C 1
ATOM 836 O O . GLY A 1 106 ? -12.453 -2.198 19.265 1.00 49.41 106 GLY A O 1
ATOM 837 N N . ARG A 1 107 ? -11.071 -1.275 20.762 1.00 36.00 107 ARG A N 1
ATOM 838 C CA . ARG A 1 107 ? -12.000 -1.390 21.908 1.00 36.00 107 ARG A CA 1
ATOM 839 C C . ARG A 1 107 ? -12.116 -0.078 22.677 1.00 36.00 107 ARG A C 1
ATOM 841 O O . ARG A 1 107 ? -11.675 0.030 23.815 1.00 36.00 107 ARG A O 1
ATOM 848 N N . ALA A 1 108 ? -12.700 0.918 22.030 1.00 44.28 108 ALA A N 1
ATOM 849 C CA . ALA A 1 108 ? -13.236 2.098 22.697 1.00 44.28 108 ALA A CA 1
ATOM 850 C C . ALA A 1 108 ? -14.440 2.626 21.908 1.00 44.28 108 ALA A C 1
ATOM 852 O O . ALA A 1 108 ? -14.392 3.726 21.368 1.00 44.28 108 ALA A O 1
ATOM 853 N N . HIS A 1 109 ? -15.482 1.800 21.795 1.00 38.28 109 HIS A N 1
ATOM 854 C CA . HIS A 1 109 ? -16.875 2.240 21.821 1.00 38.28 109 HIS A CA 1
ATOM 855 C C . HIS A 1 109 ? -17.815 1.054 22.027 1.00 38.28 109 HIS A C 1
ATOM 857 O O . HIS A 1 109 ? -17.518 -0.026 21.465 1.00 38.28 109 HIS A O 1
#

Radius of gyration: 15.09 Å; chains: 1; bounding box: 27×41×35 Å

pLDDT: mean 78.98, std 14.11, range [36.0, 95.12]

Foldseek 3Di:
DLVVLVVLLVVLLVCVVVVVLVSNVVSLVVQVVPPPDLVSSVSSLVSNLSSQCPDVPSNVVSVVSVQVSVVVLVDHDDPPDDPVVSVVVVVVVVVVCVPDDPVPSPPDD

Sequence (109 aa):
HRLWISLFVSYAETEYCNGNFENVRNTVNSIIAHAKSFSDKIPAYKTLCLCVGSGRKNYRRSAQIGLDVLGQLGEHFSINQSQVTAMAEFLKTKFLLLGKDVDKIGRAH